Protein AF-A0AAV0FGH7-F1 (afdb_monomer)

InterPro domains:
  IPR000823 Plant peroxidase [PR00461] (51-66)
  IPR000823 Plant peroxidase [PR00461] (67-84)
  IPR000823 Plant peroxidase [PR00461] (109-122)
  IPR000823 Plant peroxidase [PTHR31388] (1-133)
  IPR002016 Haem peroxidase [PF00141] (1-98)
  IPR002016 Haem peroxidase [PS50873] (1-135)
  IPR010255 Haem peroxidase superfamily [SSF48113] (1-135)

Foldseek 3Di:
DLLQLLVLLEDKDFLLQQVCPLPPNPLADVVLSVVVCVQRPNDDNRGGIDQQQPPRHHDSWLVLLVCLVVRNGRGPVSVLLDPVPPPPNNVVSVCSNVDRPVSVVVNVVVVVVVVPPDDQDDPGDDDDPDPVDDD

Solvent-accessible surface area (backbone atoms only — not comparable to full-atom values): 7772 Å² total; per-residue (Å²): 109,74,52,64,58,47,62,41,9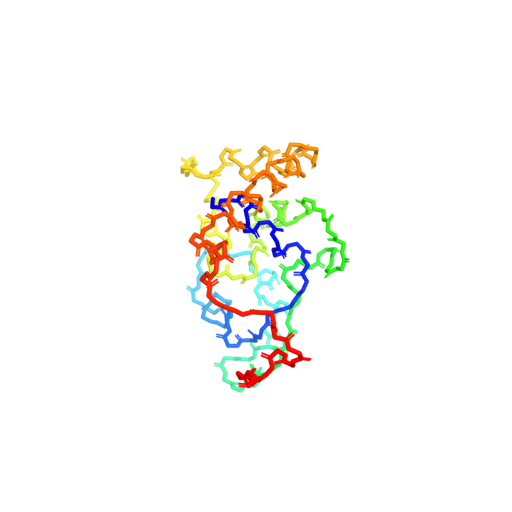,34,48,69,43,40,27,71,73,26,48,64,39,58,75,69,55,84,78,51,33,67,68,57,31,53,61,49,40,79,61,31,46,100,69,66,50,54,81,33,71,44,52,38,16,86,88,46,40,82,44,93,53,39,60,38,36,47,34,22,76,63,28,53,38,54,38,59,78,53,30,72,44,39,72,84,77,79,40,96,42,26,64,58,38,52,48,25,43,74,31,54,65,61,37,54,53,47,31,53,54,51,50,56,57,57,68,62,62,84,68,75,57,92,84,48,81,81,87,63,90,46,92,91,51,82,124

Structure (mmCIF, N/CA/C/O backbone):
data_AF-A0AAV0FGH7-F1
#
_entry.id   AF-A0AAV0FGH7-F1
#
loop_
_atom_site.group_PDB
_atom_site.id
_atom_site.type_symbol
_atom_site.label_atom_id
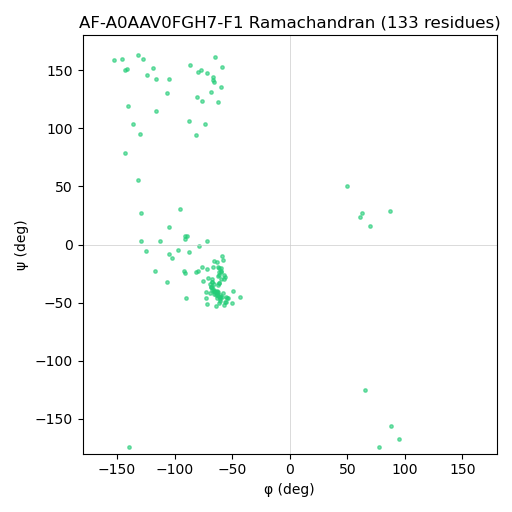_atom_site.label_alt_id
_atom_site.label_comp_id
_atom_site.label_asym_id
_atom_site.label_entity_id
_atom_site.label_seq_id
_atom_site.pdbx_PDB_ins_code
_atom_site.Cartn_x
_atom_site.Cartn_y
_atom_site.Cartn_z
_atom_site.occupancy
_atom_site.B_iso_or_equiv
_atom_site.auth_seq_id
_atom_site.auth_comp_id
_atom_site.auth_asym_id
_atom_site.auth_atom_id
_atom_site.pdbx_PDB_model_num
ATOM 1 N N . MET A 1 1 ? -3.249 8.751 3.925 1.00 89.69 1 MET A N 1
ATOM 2 C CA . MET A 1 1 ? -3.308 7.907 2.716 1.00 89.69 1 ME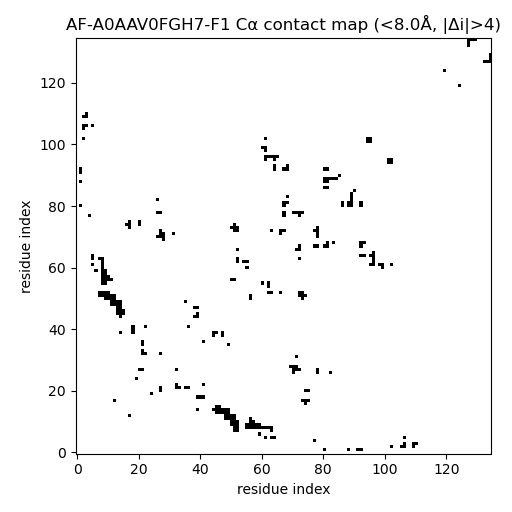T A CA 1
ATOM 3 C C . MET A 1 1 ? -2.001 7.136 2.587 1.00 89.69 1 MET A C 1
ATOM 5 O O . MET A 1 1 ? -2.046 5.955 2.879 1.00 89.69 1 MET A O 1
ATOM 9 N N . VAL A 1 2 ? -0.854 7.799 2.366 1.00 98.12 2 VAL A N 1
ATOM 10 C CA . VAL A 1 2 ? 0.475 7.149 2.248 1.00 98.12 2 VAL A CA 1
ATOM 11 C C . VAL A 1 2 ? 0.795 6.168 3.386 1.00 98.12 2 VAL A C 1
ATOM 13 O O . VAL A 1 2 ? 1.110 5.021 3.103 1.00 98.12 2 VAL A O 1
ATOM 16 N N . ALA A 1 3 ? 0.633 6.577 4.654 1.00 98.50 3 ALA A N 1
ATOM 17 C CA . ALA A 1 3 ? 0.911 5.705 5.801 1.00 98.50 3 ALA A CA 1
ATOM 18 C C . ALA A 1 3 ? 0.122 4.382 5.752 1.00 98.50 3 ALA A C 1
ATOM 20 O O . ALA A 1 3 ? 0.713 3.317 5.867 1.00 98.50 3 ALA A O 1
ATOM 21 N N . LEU A 1 4 ? -1.199 4.433 5.523 1.00 98.62 4 LEU A N 1
ATOM 22 C CA . LEU A 1 4 ? -2.045 3.230 5.481 1.00 98.62 4 LEU A CA 1
ATOM 23 C C . LEU A 1 4 ? -1.740 2.330 4.280 1.00 98.62 4 LEU A C 1
ATOM 25 O O . LEU A 1 4 ? -1.883 1.118 4.407 1.00 98.62 4 LEU A O 1
ATOM 29 N N . SER A 1 5 ? -1.276 2.882 3.154 1.00 98.75 5 SER A N 1
ATOM 30 C CA . SER A 1 5 ? -0.794 2.068 2.029 1.00 98.75 5 SER A CA 1
ATOM 31 C C . SER A 1 5 ? 0.407 1.201 2.417 1.00 98.75 5 SER A C 1
ATOM 33 O O . SER A 1 5 ? 0.564 0.112 1.880 1.00 98.75 5 SER A O 1
ATOM 35 N N . GLY A 1 6 ? 1.188 1.613 3.423 1.00 98.62 6 GLY A N 1
ATOM 36 C CA . GLY A 1 6 ? 2.238 0.790 4.025 1.00 98.62 6 GLY A CA 1
ATOM 37 C C . GLY A 1 6 ? 1.756 -0.544 4.602 1.00 98.62 6 GLY A C 1
ATOM 38 O O . GLY A 1 6 ? 2.578 -1.423 4.831 1.00 98.62 6 GLY A O 1
ATOM 39 N N . ALA A 1 7 ? 0.445 -0.761 4.774 1.00 98.69 7 ALA A N 1
ATOM 40 C CA . ALA A 1 7 ? -0.094 -2.083 5.102 1.00 98.69 7 ALA A CA 1
ATOM 41 C C . ALA A 1 7 ? 0.240 -3.149 4.039 1.00 98.69 7 ALA A C 1
ATOM 43 O O . ALA A 1 7 ? 0.284 -4.333 4.365 1.00 98.69 7 ALA A O 1
ATOM 44 N N . HIS A 1 8 ? 0.517 -2.740 2.794 1.00 98.75 8 HIS A N 1
ATOM 45 C CA . HIS A 1 8 ? 0.971 -3.619 1.712 1.00 98.75 8 HIS A CA 1
ATOM 46 C C . HIS A 1 8 ? 2.421 -4.118 1.882 1.00 98.75 8 HIS A C 1
ATOM 48 O O . HIS A 1 8 ? 2.899 -4.875 1.046 1.00 98.75 8 HIS A O 1
ATOM 54 N N . THR A 1 9 ? 3.104 -3.781 2.981 1.00 98.75 9 THR A N 1
ATOM 55 C CA . THR A 1 9 ? 4.372 -4.425 3.381 1.00 98.75 9 THR A CA 1
ATOM 56 C C . THR A 1 9 ? 4.214 -5.935 3.664 1.00 98.75 9 THR A C 1
ATOM 58 O O . THR A 1 9 ? 5.164 -6.706 3.608 1.00 98.75 9 THR A O 1
ATOM 61 N N . ILE A 1 10 ? 2.982 -6.405 3.909 1.00 98.69 10 ILE A N 1
ATOM 62 C CA . ILE A 1 10 ? 2.656 -7.828 4.072 1.00 98.69 10 ILE A CA 1
ATOM 63 C C . ILE A 1 10 ? 1.508 -8.263 3.163 1.00 98.69 10 ILE A C 1
ATOM 65 O O . ILE A 1 10 ? 0.663 -7.472 2.749 1.00 98.69 10 ILE A O 1
ATOM 69 N N . GLY A 1 11 ? 1.420 -9.573 2.932 1.00 98.44 11 GLY A N 1
ATOM 70 C CA . GLY A 1 11 ? 0.295 -10.189 2.233 1.00 98.44 11 GLY A CA 1
ATOM 71 C C . GLY A 1 11 ? 0.545 -10.382 0.742 1.00 98.44 11 GLY A C 1
ATOM 72 O O . GLY A 1 11 ? 1.677 -10.346 0.258 1.00 98.44 11 GLY A O 1
ATOM 73 N N . GLN A 1 12 ? -0.525 -10.687 0.010 1.00 98.62 12 GLN A N 1
ATOM 74 C CA . GLN A 1 12 ? -0.448 -11.090 -1.391 1.00 98.62 12 GLN A CA 1
ATOM 75 C C . GLN A 1 12 ? -1.598 -10.492 -2.194 1.00 98.62 12 GLN A C 1
ATOM 77 O O . GLN A 1 12 ? -2.699 -10.307 -1.675 1.00 98.62 12 GLN A O 1
ATOM 82 N N . ALA A 1 13 ? -1.360 -10.270 -3.483 1.00 98.50 13 ALA A N 1
ATOM 83 C CA . ALA A 1 13 ? -2.390 -9.902 -4.440 1.00 98.50 13 ALA A CA 1
ATOM 84 C C . ALA A 1 13 ? -2.508 -10.952 -5.542 1.00 98.50 13 ALA A C 1
ATOM 86 O O . ALA A 1 13 ? -1.548 -11.638 -5.897 1.00 98.50 13 ALA A O 1
ATOM 87 N N . ARG A 1 14 ? -3.711 -11.063 -6.100 1.00 98.44 14 ARG A N 1
ATOM 88 C CA . ARG A 1 14 ? -3.981 -11.898 -7.268 1.00 98.44 14 ARG A CA 1
ATOM 89 C C . ARG A 1 14 ? -3.498 -11.230 -8.547 1.00 98.44 14 ARG A C 1
ATOM 91 O O . ARG A 1 14 ? -3.599 -10.013 -8.679 1.00 98.44 14 ARG A O 1
ATOM 98 N N . CYS A 1 15 ? -3.111 -12.043 -9.524 1.00 98.56 15 CYS A N 1
ATOM 99 C CA . CYS A 1 15 ? -2.703 -11.611 -10.860 1.00 98.56 15 CYS A CA 1
ATOM 100 C C . CYS A 1 15 ? -3.697 -10.632 -11.506 1.00 98.56 15 CYS A C 1
ATOM 102 O O . CYS A 1 15 ? -3.284 -9.613 -12.053 1.00 98.56 15 CYS A O 1
ATOM 104 N N . THR A 1 16 ? -5.009 -10.838 -11.348 1.00 98.31 16 THR A N 1
ATOM 105 C CA . THR A 1 16 ? -6.028 -9.893 -11.850 1.00 98.31 16 THR A CA 1
ATOM 106 C C . THR A 1 16 ? -5.869 -8.460 -11.342 1.00 98.31 16 THR A C 1
ATOM 108 O O . THR A 1 16 ? -6.269 -7.535 -12.041 1.00 98.31 16 THR A O 1
ATOM 111 N N . SER A 1 17 ? -5.292 -8.265 -10.155 1.00 98.38 17 SER A N 1
ATOM 112 C CA . SER A 1 17 ? -5.134 -6.949 -9.529 1.00 98.38 17 SER A CA 1
ATOM 113 C C . SER A 1 17 ? -3.931 -6.161 -10.057 1.00 98.38 17 SER A C 1
ATOM 115 O O . SER A 1 17 ? -3.933 -4.938 -9.969 1.00 98.38 17 SER A O 1
ATOM 117 N N . PHE A 1 18 ? -2.913 -6.831 -10.611 1.00 98.62 18 PHE A N 1
ATOM 118 C CA . PHE A 1 18 ? -1.676 -6.188 -11.084 1.00 98.62 18 PHE A CA 1
ATOM 119 C C . PHE A 1 18 ? -1.327 -6.482 -12.550 1.00 98.62 18 PHE A C 1
ATOM 121 O O . PHE A 1 18 ? -0.399 -5.876 -13.086 1.00 98.62 18 PHE A O 1
ATOM 128 N N . ARG A 1 19 ? -2.069 -7.363 -13.238 1.00 98.56 19 ARG A N 1
ATOM 129 C CA . ARG A 1 19 ? -1.807 -7.731 -14.641 1.00 98.56 19 ARG A CA 1
ATOM 130 C C . ARG A 1 19 ? -1.731 -6.515 -15.558 1.00 98.56 19 ARG A C 1
ATOM 132 O O . ARG A 1 19 ? -0.819 -6.430 -16.373 1.00 98.56 19 ARG A O 1
ATOM 139 N N . GLY A 1 20 ? -2.677 -5.582 -15.424 1.00 98.38 20 GLY A N 1
ATOM 140 C CA . GLY A 1 20 ? -2.689 -4.358 -16.230 1.00 98.38 20 GLY A CA 1
ATOM 141 C C . GLY A 1 20 ? -1.366 -3.604 -16.114 1.00 98.38 20 GLY A C 1
ATOM 142 O O . GLY A 1 20 ? -0.758 -3.278 -17.128 1.00 98.38 20 GLY A O 1
ATOM 143 N N . ARG A 1 21 ? -0.864 -3.460 -14.885 1.00 98.06 21 ARG A N 1
ATOM 144 C CA . ARG A 1 21 ? 0.3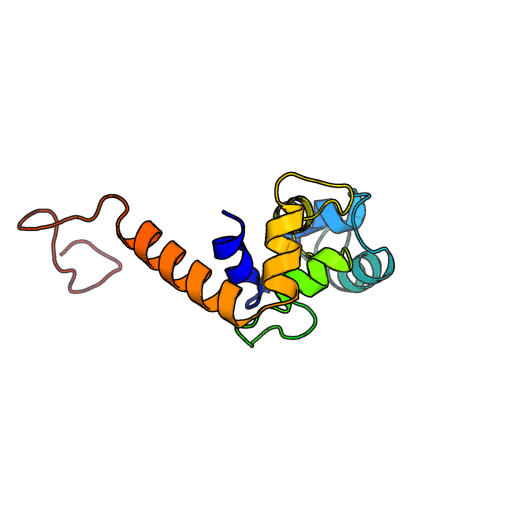94 -2.780 -14.600 1.00 98.06 21 ARG A CA 1
ATOM 145 C C . ARG A 1 21 ? 1.603 -3.478 -15.212 1.00 98.06 21 ARG A C 1
ATOM 147 O O . ARG A 1 21 ? 2.354 -2.853 -15.951 1.00 98.06 21 ARG A O 1
ATOM 154 N N . ILE A 1 22 ? 1.788 -4.776 -14.960 1.00 98.44 22 ILE A N 1
ATOM 155 C CA . ILE A 1 22 ? 2.996 -5.481 -15.427 1.00 98.44 22 ILE A CA 1
ATOM 156 C C . ILE A 1 22 ? 3.084 -5.589 -16.956 1.00 98.44 22 ILE A C 1
ATOM 158 O O . ILE A 1 22 ? 4.144 -5.948 -17.464 1.00 98.44 22 ILE A O 1
ATOM 162 N N . TYR A 1 23 ? 2.005 -5.323 -17.700 1.00 98.38 23 TYR A N 1
ATOM 163 C CA . TYR A 1 23 ? 1.997 -5.330 -19.167 1.00 98.38 23 TYR A CA 1
ATOM 164 C C . TYR A 1 23 ? 1.933 -3.934 -19.802 1.00 98.38 23 TYR A C 1
ATOM 166 O O . TYR A 1 23 ? 2.513 -3.769 -20.873 1.00 98.38 23 TYR A O 1
ATOM 174 N N . ASN A 1 24 ? 1.278 -2.954 -19.169 1.00 98.06 24 ASN A N 1
ATOM 175 C CA . ASN A 1 24 ? 0.951 -1.674 -19.810 1.00 98.06 24 ASN A CA 1
ATOM 176 C C . ASN A 1 24 ? 1.620 -0.448 -19.169 1.00 98.06 24 ASN A C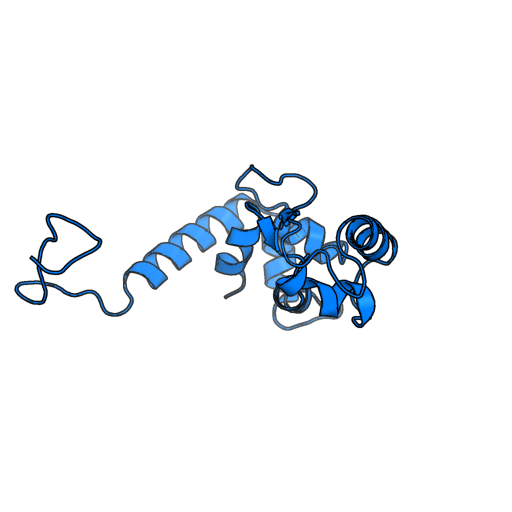 1
ATOM 178 O O . ASN A 1 24 ? 1.752 0.572 -19.845 1.00 98.06 24 ASN A O 1
ATOM 182 N N . ASP A 1 25 ? 2.032 -0.517 -17.900 1.00 98.31 25 ASP A N 1
ATOM 183 C CA . ASP A 1 25 ? 2.590 0.649 -17.209 1.00 98.31 25 ASP A CA 1
ATOM 184 C C . ASP A 1 25 ? 4.055 0.881 -17.600 1.00 98.31 25 ASP A C 1
ATOM 186 O O . ASP A 1 25 ? 4.825 -0.050 -17.848 1.00 98.31 25 ASP A O 1
ATOM 190 N N . THR A 1 26 ? 4.465 2.150 -17.610 1.00 97.25 26 THR A N 1
ATOM 191 C CA . THR A 1 26 ? 5.839 2.573 -17.932 1.00 97.25 26 THR A CA 1
ATOM 192 C C . THR A 1 26 ? 6.660 2.937 -16.693 1.00 97.25 26 THR A C 1
ATOM 194 O O . THR A 1 26 ? 7.881 3.075 -16.773 1.00 97.25 26 THR A O 1
ATOM 197 N N . ASN A 1 27 ? 6.018 3.064 -15.529 1.00 97.50 27 ASN A N 1
ATOM 198 C CA . ASN A 1 27 ? 6.641 3.395 -14.246 1.00 97.50 27 ASN A CA 1
ATOM 199 C C . ASN A 1 27 ? 6.966 2.148 -13.399 1.00 97.50 27 ASN A C 1
ATOM 201 O O . ASN A 1 27 ? 6.988 2.217 -12.175 1.00 97.50 27 ASN A O 1
ATOM 205 N N . ILE A 1 28 ? 7.260 1.016 -14.039 1.00 98.56 28 ILE A N 1
ATOM 206 C CA . ILE A 1 28 ? 7.630 -0.250 -13.394 1.00 98.56 28 ILE A CA 1
ATOM 207 C C . ILE A 1 28 ? 9.064 -0.641 -13.753 1.00 98.56 28 ILE A C 1
ATOM 209 O O . ILE A 1 28 ? 9.514 -0.454 -14.885 1.00 98.56 28 ILE A O 1
ATOM 213 N N . ASN A 1 29 ? 9.795 -1.210 -12.798 1.00 98.50 29 ASN A N 1
ATOM 214 C CA . ASN A 1 29 ? 11.073 -1.848 -13.085 1.00 98.50 29 ASN A CA 1
ATOM 215 C C . ASN A 1 29 ? 10.870 -3.032 -14.048 1.00 98.50 29 ASN A C 1
ATOM 217 O O . ASN A 1 29 ? 10.121 -3.964 -13.759 1.00 98.50 29 ASN A O 1
ATOM 221 N N . ALA A 1 30 ? 11.546 -3.012 -15.199 1.00 98.25 30 ALA A N 1
ATOM 222 C CA . ALA A 1 30 ? 11.333 -4.007 -16.251 1.00 98.25 30 ALA A CA 1
ATOM 223 C C . ALA A 1 30 ? 11.681 -5.442 -15.812 1.00 98.25 30 ALA A C 1
ATOM 225 O O . ALA A 1 30 ? 10.998 -6.385 -16.210 1.00 98.25 30 ALA A O 1
ATOM 226 N N . THR A 1 31 ? 12.704 -5.614 -14.970 1.00 98.19 31 THR A N 1
ATOM 227 C CA . THR A 1 31 ? 13.102 -6.926 -14.438 1.00 98.19 31 THR A CA 1
ATOM 228 C C . THR A 1 31 ? 12.055 -7.458 -13.463 1.00 98.19 31 THR A C 1
ATOM 230 O O . THR A 1 31 ? 11.684 -8.627 -13.550 1.00 98.19 31 THR A O 1
ATOM 233 N N . PHE A 1 32 ? 11.523 -6.594 -12.594 1.00 98.12 32 PHE A N 1
ATOM 234 C CA . PHE A 1 32 ? 10.421 -6.935 -11.692 1.00 98.12 32 PHE A CA 1
ATOM 235 C C . PHE A 1 32 ? 9.139 -7.291 -12.461 1.00 98.12 32 PHE A C 1
ATOM 237 O O . PHE A 1 32 ? 8.519 -8.324 -12.224 1.00 98.12 32 PHE A O 1
ATOM 244 N N . ALA A 1 33 ? 8.776 -6.494 -13.470 1.00 98.50 33 ALA A N 1
ATOM 245 C CA . ALA A 1 33 ? 7.653 -6.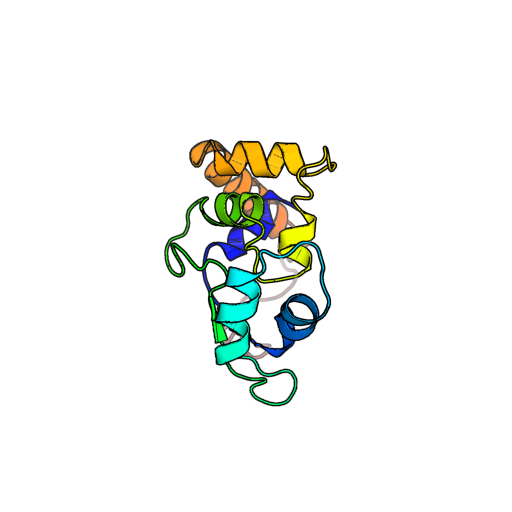804 -14.354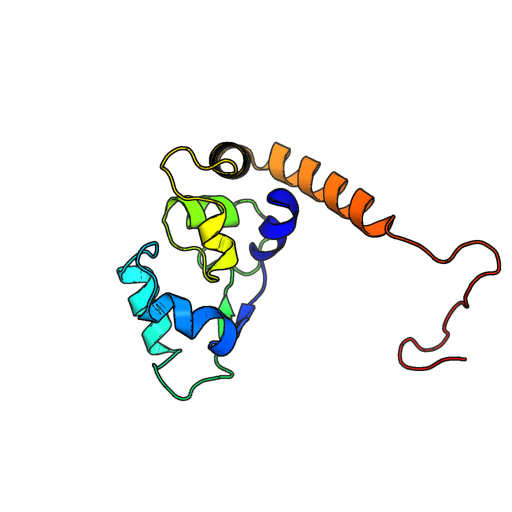 1.00 98.50 33 ALA A CA 1
ATOM 246 C C . ALA A 1 33 ? 7.816 -8.192 -14.994 1.00 98.50 33 ALA A C 1
ATOM 248 O O . ALA A 1 33 ? 6.883 -8.995 -15.032 1.00 98.50 33 ALA A O 1
ATOM 249 N N . GLN A 1 34 ? 9.021 -8.482 -15.490 1.00 98.19 34 GLN A N 1
ATOM 250 C CA . GLN A 1 34 ? 9.327 -9.736 -16.161 1.00 98.19 34 GLN A CA 1
ATOM 251 C C . GLN A 1 34 ? 9.294 -10.941 -15.212 1.00 98.19 34 GLN A C 1
ATOM 253 O O . GLN A 1 34 ? 8.829 -12.004 -15.629 1.00 98.19 34 GLN A O 1
ATOM 258 N N . SER A 1 35 ? 9.730 -10.795 -13.955 1.00 97.38 35 SER A N 1
ATOM 259 C CA . SER A 1 35 ? 9.658 -11.875 -12.961 1.00 97.38 35 SER A CA 1
ATOM 260 C C . SER A 1 35 ? 8.205 -12.244 -12.636 1.00 97.38 35 SER A C 1
ATOM 262 O O . SER A 1 35 ? 7.867 -13.427 -12.576 1.00 97.38 35 SER A O 1
ATOM 264 N N . LEU A 1 36 ? 7.314 -11.252 -12.536 1.00 98.12 36 LEU A N 1
ATOM 265 C CA . LEU A 1 36 ? 5.889 -11.465 -12.274 1.00 98.12 36 LEU A CA 1
ATOM 266 C C . LEU A 1 36 ? 5.160 -12.144 -13.441 1.00 98.12 36 LEU A C 1
ATOM 268 O O . LEU A 1 36 ? 4.296 -12.995 -13.219 1.00 98.12 36 LEU A O 1
ATOM 272 N N . ARG A 1 37 ? 5.526 -11.824 -14.690 1.00 98.06 37 ARG A N 1
ATOM 273 C CA . ARG A 1 37 ? 4.906 -12.410 -15.897 1.00 98.06 37 ARG A CA 1
ATOM 274 C C . ARG A 1 37 ? 5.071 -13.929 -15.993 1.00 98.06 37 ARG A C 1
ATOM 276 O O . ARG A 1 37 ? 4.248 -14.572 -16.640 1.00 98.06 37 ARG A O 1
ATOM 283 N N . ALA A 1 38 ? 6.078 -14.511 -15.338 1.00 94.88 38 ALA A N 1
ATOM 284 C CA . ALA A 1 38 ? 6.261 -15.964 -15.291 1.00 94.88 38 ALA A CA 1
ATOM 285 C C . ALA A 1 38 ? 5.075 -16.687 -14.622 1.00 94.88 38 ALA A C 1
ATOM 287 O O . ALA A 1 38 ? 4.712 -17.782 -15.041 1.00 94.88 38 ALA A O 1
ATOM 288 N N . ASN A 1 39 ? 4.449 -16.046 -13.629 1.00 93.69 39 ASN A N 1
ATOM 289 C CA . ASN A 1 39 ? 3.315 -16.583 -12.871 1.00 93.69 39 ASN A CA 1
ATOM 290 C C . ASN A 1 39 ? 2.004 -15.813 -13.116 1.00 93.69 39 ASN A C 1
ATOM 292 O O . ASN A 1 39 ? 0.990 -16.120 -12.495 1.00 93.69 39 ASN A O 1
ATOM 296 N N . CYS A 1 40 ? 2.011 -14.813 -13.999 1.00 98.12 40 CYS A N 1
ATOM 297 C CA . CYS A 1 40 ? 0.863 -13.973 -14.326 1.00 98.12 40 CYS A CA 1
ATOM 298 C C . CYS A 1 40 ? 0.888 -13.646 -15.823 1.00 98.12 40 CYS A C 1
ATOM 300 O O . CYS A 1 40 ? 1.326 -12.571 -16.239 1.00 98.12 40 CYS A O 1
ATOM 302 N N . ARG A 1 41 ? 0.455 -14.607 -16.648 1.00 97.06 41 ARG A N 1
ATOM 303 C CA . ARG A 1 41 ? 0.399 -14.440 -18.106 1.00 97.06 41 ARG A CA 1
ATOM 304 C C . ARG A 1 41 ? -0.606 -13.352 -18.508 1.00 97.06 41 ARG A C 1
ATOM 306 O O . ARG A 1 41 ? -1.519 -12.994 -17.759 1.00 97.06 41 ARG A O 1
ATOM 313 N N . GLN A 1 42 ? -0.468 -12.858 -19.741 1.00 96.56 42 GLN A N 1
ATOM 314 C CA . GLN A 1 42 ? -1.340 -11.820 -20.308 1.00 96.56 42 GLN A CA 1
ATOM 315 C C . GLN A 1 42 ? -2.816 -12.252 -20.361 1.00 96.56 42 GLN A C 1
ATOM 317 O O . GLN A 1 42 ? -3.710 -11.412 -20.356 1.00 96.56 42 GLN A O 1
ATOM 322 N N . SER A 1 43 ? -3.072 -13.561 -20.369 1.00 96.00 43 SER A N 1
ATOM 323 C CA . SER A 1 43 ? -4.391 -14.159 -20.170 1.00 96.00 43 SER A CA 1
ATOM 324 C C . SER A 1 43 ? -4.263 -15.455 -19.361 1.00 96.00 43 SER A C 1
ATOM 326 O O . SER A 1 43 ? -3.233 -16.129 -19.435 1.00 96.00 43 SER A O 1
ATOM 328 N N . GLY A 1 44 ? -5.297 -15.796 -18.585 1.00 94.81 44 GLY A N 1
ATOM 329 C CA . GLY A 1 44 ? -5.262 -16.913 -17.634 1.00 94.81 44 GLY A CA 1
ATOM 330 C C . GLY A 1 44 ? -4.506 -16.579 -16.342 1.00 94.81 44 GLY A C 1
ATOM 331 O O . GLY A 1 44 ? -4.104 -15.441 -16.128 1.00 94.81 44 GLY A O 1
ATOM 332 N N . ASP A 1 45 ? -4.321 -17.568 -15.465 1.00 95.31 45 ASP A N 1
ATOM 333 C CA . ASP A 1 45 ? -3.610 -17.426 -14.177 1.00 95.31 45 ASP A CA 1
ATOM 334 C C . ASP A 1 45 ? -4.229 -16.414 -13.194 1.00 95.31 45 ASP A C 1
ATOM 336 O O . ASP A 1 45 ? -3.559 -15.905 -12.300 1.00 95.31 45 ASP A O 1
ATOM 340 N N . ASP A 1 46 ? -5.526 -16.123 -13.317 1.00 96.88 46 ASP A N 1
ATOM 341 C CA . ASP A 1 46 ? -6.207 -15.068 -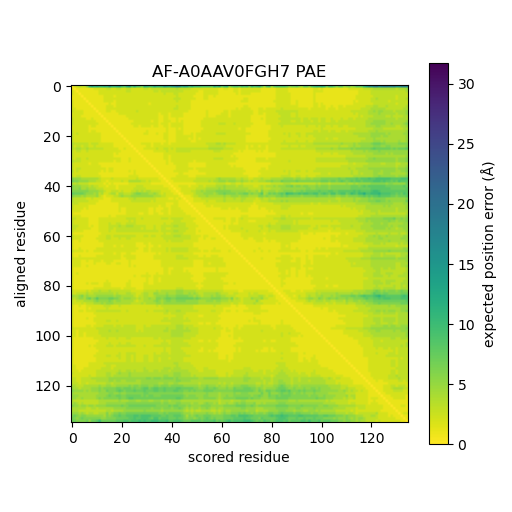12.548 1.00 96.88 46 ASP A CA 1
ATOM 342 C C . ASP A 1 46 ? -6.106 -15.210 -11.020 1.00 96.88 46 ASP A C 1
ATOM 344 O O . ASP A 1 46 ? -6.184 -14.216 -10.289 1.00 96.88 46 ASP A O 1
ATOM 348 N N . ASN A 1 47 ? -5.934 -16.443 -10.543 1.00 98.00 47 ASN A N 1
ATOM 349 C CA . ASN A 1 47 ? -5.841 -16.777 -9.124 1.00 98.00 47 ASN A CA 1
ATOM 350 C C . ASN A 1 47 ? -4.400 -16.907 -8.618 1.00 98.00 47 ASN A C 1
ATOM 352 O O . ASN A 1 47 ? -4.212 -17.091 -7.417 1.00 98.00 47 ASN A O 1
ATOM 356 N N . ASN A 1 48 ? -3.393 -16.806 -9.491 1.00 98.50 48 ASN A N 1
ATOM 357 C CA . ASN A 1 48 ? -2.004 -16.849 -9.052 1.00 98.50 48 ASN A CA 1
ATOM 358 C C . ASN A 1 48 ? -1.696 -15.626 -8.189 1.00 98.50 48 ASN A C 1
ATOM 360 O O . ASN A 1 48 ? -2.156 -14.514 -8.467 1.00 98.50 48 ASN A O 1
ATOM 364 N N . LEU A 1 49 ? -0.931 -15.859 -7.126 1.00 98.44 49 LEU A N 1
ATOM 365 C CA . LEU A 1 49 ? -0.610 -14.861 -6.116 1.00 98.44 49 LEU A CA 1
ATOM 366 C C . LEU A 1 49 ? 0.827 -14.375 -6.284 1.00 98.44 49 LEU A C 1
ATOM 368 O O . LEU A 1 49 ? 1.730 -15.167 -6.547 1.00 98.44 49 LEU A O 1
ATOM 372 N N . ALA A 1 50 ? 1.030 -13.083 -6.058 1.00 98.38 50 ALA A N 1
ATOM 373 C CA . ALA A 1 50 ? 2.339 -12.477 -5.860 1.00 98.38 50 ALA A CA 1
ATOM 374 C C . ALA A 1 50 ? 2.348 -11.734 -4.516 1.00 98.38 50 ALA A C 1
ATOM 376 O O . ALA A 1 50 ? 1.302 -11.220 -4.103 1.00 98.38 50 ALA A O 1
ATOM 377 N N . PRO A 1 51 ? 3.483 -11.708 -3.802 1.00 98.50 51 PRO A N 1
ATOM 378 C CA . PRO A 1 51 ? 3.595 -10.929 -2.577 1.00 98.50 51 PRO A CA 1
ATOM 379 C C . PRO A 1 51 ? 3.505 -9.428 -2.876 1.00 98.50 51 PRO A C 1
ATOM 381 O O . PRO A 1 51 ? 4.035 -8.978 -3.887 1.00 98.50 51 PRO A O 1
ATOM 384 N N . LEU A 1 52 ? 2.832 -8.671 -2.004 1.00 98.69 52 LEU A N 1
ATOM 385 C CA . LEU A 1 52 ? 2.752 -7.207 -2.121 1.00 98.69 52 LEU A CA 1
ATOM 386 C C . LEU A 1 52 ? 4.117 -6.537 -1.871 1.00 98.69 52 LEU A C 1
ATOM 388 O O . LEU A 1 52 ? 4.436 -5.549 -2.526 1.00 98.69 52 LEU A O 1
ATOM 392 N N . ASP A 1 53 ? 4.928 -7.140 -0.999 1.00 98.50 53 ASP A N 1
ATOM 393 C CA . ASP A 1 53 ? 6.340 -6.828 -0.782 1.00 98.50 53 ASP A CA 1
ATOM 394 C C . ASP A 1 53 ? 7.204 -8.040 -1.164 1.00 98.50 53 ASP A C 1
ATOM 396 O O . ASP A 1 53 ? 7.108 -9.105 -0.550 1.00 98.50 53 ASP A O 1
ATOM 400 N N . GLU A 1 54 ? 8.038 -7.905 -2.197 1.00 97.00 54 GLU A N 1
ATOM 401 C CA . GLU A 1 54 ? 8.881 -9.007 -2.676 1.00 97.00 54 GLU A CA 1
ATOM 402 C C . GLU A 1 54 ? 10.109 -9.300 -1.797 1.00 97.00 54 GLU A C 1
ATOM 404 O O . GLU A 1 54 ? 10.658 -10.401 -1.881 1.00 97.00 54 GLU A O 1
ATOM 409 N N . THR A 1 55 ? 10.532 -8.359 -0.948 1.00 97.69 55 THR A N 1
ATOM 410 C CA . THR A 1 55 ? 11.728 -8.497 -0.107 1.00 97.69 55 THR A CA 1
ATOM 411 C C . THR A 1 55 ? 11.382 -9.127 1.240 1.00 97.69 55 THR A C 1
ATOM 413 O O . THR A 1 55 ? 12.074 -10.044 1.687 1.00 97.69 55 THR A O 1
ATOM 416 N N . THR A 1 56 ? 10.317 -8.657 1.896 1.00 97.94 56 THR A N 1
ATOM 417 C CA . THR A 1 56 ? 9.939 -9.060 3.262 1.00 97.94 56 THR A CA 1
ATOM 418 C C . THR A 1 56 ? 8.447 -9.419 3.383 1.00 97.94 56 THR A C 1
ATOM 420 O O . THR A 1 56 ? 7.766 -8.968 4.298 1.00 97.94 56 THR A O 1
ATOM 423 N N . PRO A 1 57 ? 7.920 -10.360 2.570 1.00 97.00 57 PRO A N 1
ATOM 424 C CA . PRO A 1 57 ? 6.476 -10.586 2.347 1.00 97.00 57 PRO A CA 1
ATOM 425 C C . PRO A 1 57 ? 5.614 -10.921 3.581 1.00 97.00 57 PRO A C 1
ATOM 427 O O . PRO A 1 57 ? 4.388 -11.044 3.484 1.00 97.00 57 PRO A O 1
ATOM 430 N N . ARG A 1 58 ? 6.246 -11.183 4.728 1.00 98.00 58 ARG A N 1
ATOM 431 C CA . ARG A 1 58 ? 5.610 -11.601 5.986 1.00 98.00 58 ARG A CA 1
ATOM 432 C C . ARG A 1 58 ? 6.043 -10.764 7.192 1.00 98.00 58 ARG A C 1
ATOM 434 O O . ARG A 1 58 ? 5.619 -11.082 8.302 1.00 98.00 58 ARG A O 1
ATOM 441 N N . SER A 1 59 ? 6.868 -9.740 6.998 1.00 98.31 59 SER A N 1
ATOM 442 C CA . SER A 1 59 ? 7.321 -8.853 8.067 1.00 98.31 59 SER A CA 1
ATOM 443 C C . SER A 1 59 ? 6.614 -7.517 7.937 1.00 98.31 59 SER A C 1
ATOM 445 O O . SER A 1 59 ? 6.581 -6.934 6.864 1.00 98.31 59 SER A O 1
ATOM 447 N N . PHE A 1 60 ? 6.044 -7.021 9.033 1.00 98.50 60 PHE A N 1
ATOM 448 C CA . PHE A 1 60 ? 5.504 -5.669 9.036 1.00 98.50 60 PHE A CA 1
ATOM 449 C C . PHE A 1 60 ? 6.639 -4.673 9.272 1.00 98.50 60 PHE A C 1
ATOM 451 O O . PHE A 1 60 ? 7.013 -4.410 10.416 1.00 98.50 60 PHE A O 1
ATOM 458 N N . ASP A 1 61 ? 7.204 -4.153 8.189 1.00 98.31 61 ASP A N 1
ATOM 459 C CA . ASP A 1 61 ? 8.304 -3.192 8.207 1.00 98.31 61 ASP A CA 1
ATOM 460 C C . ASP A 1 61 ? 8.111 -2.098 7.139 1.00 98.31 61 ASP A C 1
ATOM 462 O O . ASP A 1 61 ? 7.056 -1.996 6.509 1.00 98.31 61 ASP A O 1
ATOM 466 N N . ASN A 1 62 ? 9.098 -1.220 6.973 1.00 98.25 62 ASN A N 1
ATOM 467 C CA . ASN A 1 62 ? 9.035 -0.107 6.028 1.00 98.25 62 ASN A CA 1
ATOM 468 C C . ASN A 1 62 ? 9.587 -0.445 4.629 1.00 98.25 62 ASN A C 1
ATOM 470 O O . ASN A 1 62 ? 9.692 0.462 3.798 1.00 98.25 62 ASN A O 1
ATOM 474 N N . ASN A 1 63 ? 9.927 -1.708 4.344 1.00 98.56 63 ASN A N 1
ATOM 475 C CA . ASN A 1 63 ? 10.498 -2.106 3.060 1.00 98.56 63 ASN A CA 1
ATOM 476 C C . ASN A 1 63 ? 9.538 -1.842 1.888 1.00 98.56 63 ASN A C 1
ATOM 478 O O . ASN A 1 63 ? 9.999 -1.482 0.804 1.00 98.56 63 ASN A O 1
ATOM 482 N N . TYR A 1 64 ? 8.223 -1.848 2.137 1.00 98.69 64 TYR A N 1
ATOM 483 C CA . TYR A 1 64 ? 7.213 -1.349 1.200 1.00 98.69 64 TYR A CA 1
ATOM 484 C C . TYR A 1 64 ? 7.622 -0.023 0.537 1.00 98.69 64 TYR A C 1
ATOM 486 O O . TYR A 1 64 ? 7.534 0.117 -0.676 1.00 98.69 64 TYR A O 1
ATOM 494 N N . TYR A 1 65 ? 8.133 0.951 1.293 1.00 98.75 65 TYR A N 1
ATOM 495 C CA . TYR A 1 65 ? 8.532 2.240 0.718 1.00 98.75 65 TYR A CA 1
ATOM 496 C C . TYR A 1 65 ? 9.849 2.154 -0.064 1.00 98.75 65 TYR A C 1
ATOM 498 O O . TYR A 1 65 ? 10.004 2.846 -1.072 1.00 98.75 65 TYR A O 1
ATOM 506 N N . ALA A 1 66 ? 10.766 1.271 0.343 1.00 98.12 66 ALA A N 1
ATOM 507 C CA . ALA A 1 66 ? 12.012 1.017 -0.377 1.00 98.12 66 ALA A CA 1
ATOM 508 C C . ALA A 1 66 ? 11.755 0.390 -1.760 1.00 98.12 66 ALA A C 1
ATOM 510 O O . ALA A 1 66 ? 12.369 0.798 -2.749 1.00 98.12 66 ALA A O 1
ATOM 511 N N . ILE A 1 67 ? 10.796 -0.538 -1.880 1.00 98.19 67 ILE A N 1
ATOM 512 C CA . ILE A 1 67 ? 10.445 -1.118 -3.186 1.00 98.19 67 ILE A CA 1
ATOM 513 C C . ILE A 1 67 ? 9.781 -0.087 -4.110 1.00 98.19 67 ILE A C 1
ATOM 515 O O . ILE A 1 67 ? 10.033 -0.112 -5.315 1.00 98.19 67 ILE A O 1
ATOM 519 N N . LEU A 1 68 ? 9.020 0.884 -3.582 1.00 98.69 68 LEU A N 1
ATOM 520 C CA . LEU A 1 68 ? 8.474 1.978 -4.401 1.00 98.69 68 LEU A CA 1
ATOM 521 C C . LEU A 1 68 ? 9.578 2.849 -5.001 1.00 98.69 68 LEU A C 1
ATOM 523 O O . LEU A 1 68 ? 9.501 3.200 -6.182 1.00 98.69 68 LEU A O 1
ATOM 527 N N . GLN A 1 69 ? 10.627 3.139 -4.225 1.00 98.44 69 GLN A N 1
ATOM 528 C CA . GLN A 1 69 ? 11.810 3.866 -4.699 1.00 98.44 69 GLN A CA 1
ATOM 529 C C . GLN A 1 69 ? 12.538 3.105 -5.820 1.00 98.44 69 GLN A C 1
ATOM 531 O O . GLN A 1 69 ? 13.055 3.718 -6.754 1.00 98.44 69 GLN A O 1
ATOM 536 N N . GLY A 1 70 ? 12.514 1.769 -5.772 1.00 98.19 70 GLY A N 1
ATOM 537 C CA . GLY A 1 70 ? 13.034 0.876 -6.814 1.00 98.19 70 GLY A CA 1
ATOM 538 C C . GLY A 1 70 ? 12.125 0.679 -8.036 1.00 98.19 70 GLY A C 1
ATOM 539 O O . GLY A 1 70 ? 12.525 -0.012 -8.973 1.00 98.19 70 GLY A O 1
ATOM 540 N N . LYS A 1 71 ? 10.931 1.292 -8.060 1.00 98.44 71 LYS A N 1
ATOM 541 C CA . LYS A 1 71 ? 9.849 1.053 -9.040 1.00 98.44 71 LYS A CA 1
ATOM 542 C C . LYS A 1 71 ? 9.274 -0.374 -9.028 1.00 98.44 71 LYS A C 1
ATOM 544 O O . LYS A 1 71 ? 8.747 -0.857 -10.039 1.00 98.44 71 LYS A O 1
ATOM 549 N N . ASN A 1 72 ? 9.365 -1.033 -7.877 1.00 98.62 72 ASN A N 1
ATOM 550 C CA . ASN A 1 72 ? 8.955 -2.415 -7.637 1.00 98.62 72 ASN A CA 1
ATOM 551 C C . ASN A 1 72 ? 7.632 -2.519 -6.848 1.00 98.62 72 ASN A C 1
ATOM 553 O O . ASN A 1 72 ? 7.308 -3.593 -6.357 1.00 98.62 72 ASN A O 1
ATOM 557 N N . GLY A 1 73 ? 6.834 -1.448 -6.721 1.00 98.38 73 GLY A N 1
ATOM 558 C CA . GLY A 1 73 ? 5.487 -1.574 -6.139 1.00 98.38 73 GLY A CA 1
ATOM 559 C C . GLY A 1 73 ? 4.640 -2.550 -6.957 1.00 98.38 73 GLY A C 1
ATOM 560 O O . GLY A 1 73 ? 4.700 -2.496 -8.181 1.00 98.38 73 GLY A O 1
ATOM 561 N N . LEU A 1 74 ? 3.885 -3.465 -6.342 1.00 98.69 74 LEU A N 1
ATOM 562 C CA . LEU A 1 74 ? 3.145 -4.486 -7.098 1.00 98.69 74 LEU A CA 1
ATOM 563 C C . LEU A 1 74 ? 1.943 -3.884 -7.838 1.00 98.69 74 LEU A C 1
ATOM 565 O O . LEU A 1 74 ? 1.773 -4.103 -9.044 1.00 98.69 74 LEU A O 1
ATOM 569 N N . LEU A 1 75 ? 1.103 -3.133 -7.122 1.00 98.75 75 LEU A N 1
ATOM 570 C CA . LEU A 1 75 ? -0.114 -2.547 -7.672 1.00 98.75 75 LEU A CA 1
ATOM 571 C C . LEU A 1 75 ? 0.179 -1.193 -8.323 1.00 98.75 75 LEU A C 1
ATOM 573 O O . LEU A 1 75 ? 1.096 -0.473 -7.933 1.00 98.75 75 LEU A O 1
ATOM 577 N N . HIS A 1 76 ? -0.657 -0.809 -9.290 1.00 98.62 76 HIS A N 1
ATOM 578 C CA . HIS A 1 76 ? -0.618 0.533 -9.879 1.00 98.62 76 HIS A CA 1
ATOM 579 C C . HIS A 1 76 ? -0.740 1.616 -8.806 1.00 98.62 76 HIS A C 1
ATOM 581 O O . HIS A 1 76 ? 0.119 2.484 -8.706 1.00 98.62 76 HIS A O 1
ATOM 587 N N . SER A 1 77 ? -1.728 1.483 -7.919 1.00 98.56 77 SER A N 1
ATOM 588 C CA . SER A 1 77 ? -1.945 2.411 -6.806 1.00 98.56 77 SER A CA 1
ATOM 589 C C . SER A 1 77 ? -0.748 2.565 -5.870 1.00 98.56 77 SER A C 1
ATOM 591 O O . SER A 1 77 ? -0.598 3.626 -5.272 1.00 98.56 77 SER A O 1
ATOM 593 N N . ASP A 1 78 ? 0.078 1.526 -5.721 1.00 98.69 78 ASP A N 1
ATOM 594 C CA . ASP A 1 78 ? 1.251 1.583 -4.849 1.00 98.69 78 ASP A CA 1
ATOM 595 C C . ASP A 1 78 ? 2.328 2.456 -5.492 1.00 98.69 78 ASP A C 1
ATOM 597 O O . ASP A 1 78 ? 2.878 3.353 -4.854 1.00 98.69 78 ASP A O 1
ATOM 601 N N . GLN A 1 79 ? 2.589 2.242 -6.786 1.00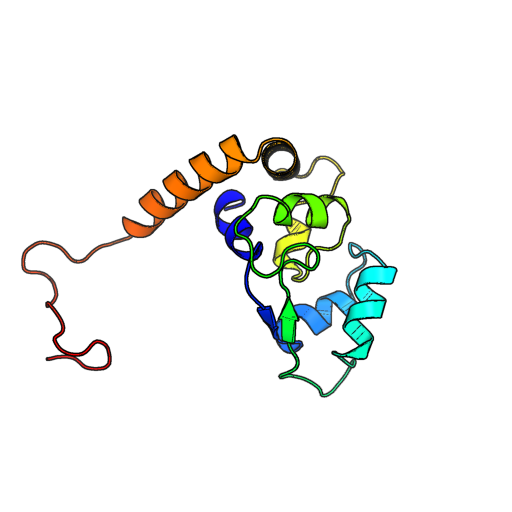 98.62 79 GLN A N 1
ATOM 602 C CA . GLN A 1 79 ? 3.629 2.980 -7.491 1.00 98.62 79 GLN A CA 1
ATOM 603 C C . GLN A 1 79 ? 3.272 4.451 -7.725 1.00 98.62 79 GLN A C 1
ATOM 605 O O . GLN A 1 79 ? 4.171 5.287 -7.733 1.00 98.62 79 GLN A O 1
ATOM 610 N N . GLU A 1 80 ? 1.988 4.794 -7.838 1.00 98.25 80 GLU A N 1
ATOM 611 C CA . GLU A 1 80 ? 1.551 6.195 -7.944 1.00 98.25 80 GLU A CA 1
ATOM 612 C C . GLU A 1 80 ? 1.876 7.031 -6.691 1.00 98.25 80 GLU A C 1
ATOM 614 O O . GLU A 1 80 ? 1.870 8.259 -6.751 1.00 98.25 80 GLU A O 1
ATOM 619 N N . LEU A 1 81 ? 2.214 6.402 -5.556 1.00 98.50 81 LEU A N 1
ATOM 620 C CA . LEU A 1 81 ? 2.695 7.129 -4.376 1.00 98.50 81 LEU A CA 1
ATOM 621 C C . LEU A 1 81 ? 4.109 7.689 -4.559 1.00 98.50 81 LEU A C 1
ATOM 623 O O . LEU A 1 81 ? 4.485 8.597 -3.813 1.00 98.50 81 LEU A O 1
ATOM 627 N N . PHE A 1 82 ? 4.889 7.145 -5.496 1.00 98.62 82 PHE A N 1
ATOM 628 C CA . PHE A 1 82 ? 6.264 7.558 -5.734 1.00 98.62 82 PHE A CA 1
ATOM 629 C C . PHE A 1 82 ? 6.566 7.687 -7.224 1.00 98.62 82 PHE A C 1
ATOM 631 O O . PHE A 1 82 ? 6.805 6.700 -7.930 1.00 98.62 82 PHE A O 1
ATOM 638 N N . THR A 1 83 ? 6.621 8.930 -7.690 1.00 96.62 83 THR A N 1
ATOM 639 C CA . THR A 1 83 ? 7.006 9.252 -9.068 1.00 96.62 83 THR A CA 1
ATOM 640 C C . THR A 1 83 ? 8.509 9.502 -9.190 1.00 96.62 83 THR A C 1
ATOM 642 O O . THR A 1 83 ? 9.076 9.346 -10.276 1.00 96.62 83 THR A O 1
ATOM 645 N N . GLY A 1 84 ? 9.166 9.868 -8.083 1.00 95.75 84 GLY A N 1
ATOM 646 C CA . GLY A 1 84 ? 10.597 10.171 -8.024 1.00 95.75 84 GLY A CA 1
ATOM 647 C C . GLY A 1 84 ? 10.975 11.468 -8.743 1.00 95.75 84 GLY A C 1
ATOM 648 O O . GLY A 1 84 ? 12.146 11.687 -9.050 1.00 95.75 84 GLY A O 1
ATOM 649 N N . ASN A 1 85 ? 9.991 12.315 -9.047 1.00 95.31 85 ASN A N 1
ATOM 650 C CA . ASN A 1 85 ? 10.164 13.586 -9.751 1.00 95.31 85 ASN A CA 1
ATOM 651 C C . ASN A 1 85 ? 9.490 14.760 -9.020 1.00 95.31 85 ASN A C 1
ATOM 653 O O . ASN A 1 85 ? 9.131 15.756 -9.647 1.00 95.31 85 ASN A O 1
ATOM 657 N N . GLY A 1 86 ? 9.353 14.649 -7.694 1.00 94.81 86 GLY A N 1
ATOM 658 C CA . GLY A 1 86 ? 8.778 15.693 -6.846 1.00 94.81 86 GLY A CA 1
ATOM 659 C C . GLY A 1 86 ? 7.259 15.600 -6.733 1.00 94.81 86 GLY A C 1
ATOM 660 O O . GLY A 1 86 ? 6.598 16.622 -6.546 1.00 94.81 86 GLY A O 1
ATOM 661 N N . GLY A 1 87 ? 6.698 14.393 -6.858 1.00 96.62 87 GLY A N 1
ATOM 662 C CA . GLY A 1 87 ? 5.280 14.142 -6.622 1.00 96.62 87 GLY A CA 1
ATOM 663 C C . GLY A 1 87 ? 4.868 14.531 -5.199 1.00 96.62 87 GLY A C 1
ATOM 664 O O . GLY A 1 87 ? 5.668 14.490 -4.264 1.00 96.62 87 GLY A O 1
ATOM 665 N N . SER A 1 88 ? 3.595 14.888 -5.002 1.00 97.06 88 SER A N 1
ATOM 666 C CA . SER A 1 88 ? 3.093 15.381 -3.705 1.00 97.06 88 SER A CA 1
ATOM 667 C C . SER A 1 88 ? 3.259 14.391 -2.544 1.00 97.06 88 SER A C 1
ATOM 669 O O . SER A 1 88 ? 3.210 14.794 -1.385 1.00 97.06 88 SER A O 1
ATOM 671 N N . THR A 1 89 ? 3.427 13.101 -2.842 1.00 98.44 89 THR A N 1
ATOM 672 C CA . THR A 1 89 ? 3.617 12.018 -1.866 1.00 98.44 89 THR A CA 1
ATOM 673 C C . THR A 1 89 ? 5.061 11.516 -1.778 1.00 98.44 89 THR A C 1
ATOM 675 O O . THR A 1 89 ? 5.368 10.782 -0.838 1.00 98.44 89 THR A O 1
ATOM 678 N N . ASP A 1 90 ? 5.960 11.950 -2.674 1.00 98.38 90 ASP A N 1
ATOM 679 C CA . ASP A 1 90 ? 7.351 11.474 -2.739 1.00 98.38 90 ASP A CA 1
ATOM 680 C C . ASP A 1 90 ? 8.087 11.713 -1.416 1.00 98.38 90 ASP A C 1
ATOM 682 O O . ASP A 1 90 ? 8.798 10.836 -0.927 1.00 98.38 90 ASP A O 1
ATOM 686 N N . THR A 1 91 ? 7.888 12.883 -0.799 1.00 98.31 91 THR A N 1
ATOM 687 C CA . THR A 1 91 ? 8.501 13.219 0.495 1.00 98.31 91 THR A CA 1
ATOM 688 C C . THR A 1 91 ? 8.094 12.227 1.580 1.00 98.31 91 THR A C 1
ATOM 690 O O . THR A 1 91 ? 8.955 11.748 2.308 1.00 98.31 91 THR A O 1
ATOM 693 N N . SER A 1 92 ? 6.809 11.868 1.669 1.00 98.56 92 SER A N 1
ATOM 694 C CA . SER A 1 92 ? 6.334 10.898 2.662 1.00 98.56 92 SER A CA 1
ATOM 695 C C . SER A 1 92 ? 6.905 9.504 2.416 1.00 98.56 92 SER A C 1
ATOM 697 O O . SER A 1 92 ? 7.337 8.857 3.365 1.00 98.56 92 SER A O 1
ATOM 699 N N . VAL A 1 93 ? 6.958 9.054 1.156 1.00 98.69 93 VAL A N 1
ATOM 700 C CA . VAL A 1 93 ? 7.580 7.767 0.803 1.00 98.69 93 VAL A CA 1
ATOM 701 C C . VAL A 1 93 ? 9.059 7.760 1.187 1.00 98.69 93 VAL A C 1
ATOM 703 O O . VAL A 1 93 ? 9.520 6.809 1.809 1.00 98.69 93 VAL A O 1
ATOM 706 N N . ASN A 1 94 ? 9.791 8.836 0.890 1.00 98.62 94 ASN A N 1
ATOM 707 C CA . ASN A 1 94 ? 11.201 8.956 1.254 1.00 98.62 94 ASN A CA 1
ATOM 708 C C . ASN A 1 94 ? 11.414 8.941 2.769 1.00 98.62 94 ASN A C 1
ATOM 710 O O . ASN A 1 94 ? 12.298 8.231 3.241 1.00 98.62 94 ASN A O 1
ATOM 714 N N . THR A 1 95 ? 10.600 9.680 3.529 1.00 98.56 95 THR A N 1
ATOM 715 C CA . THR A 1 95 ? 10.662 9.687 4.996 1.00 98.56 95 THR A CA 1
ATOM 716 C C . THR A 1 95 ? 10.393 8.305 5.574 1.00 98.56 95 THR A C 1
ATOM 718 O O . THR A 1 95 ? 11.160 7.834 6.405 1.00 98.56 95 THR A O 1
ATOM 721 N N . TYR A 1 96 ? 9.336 7.625 5.133 1.00 98.75 96 TYR A N 1
ATOM 722 C CA . TYR A 1 96 ? 9.019 6.299 5.657 1.00 98.75 96 TYR A CA 1
ATOM 723 C C . TYR A 1 96 ? 10.037 5.240 5.226 1.00 98.75 96 TYR A C 1
ATOM 725 O O . TYR A 1 96 ? 10.346 4.347 6.009 1.00 98.75 96 TYR A O 1
ATOM 733 N N . GLY A 1 97 ? 10.608 5.353 4.024 1.00 98.06 97 GLY A N 1
ATOM 734 C CA . GLY A 1 97 ? 11.687 4.481 3.562 1.00 98.06 97 GLY A CA 1
ATOM 735 C C . GLY A 1 97 ? 12.986 4.641 4.360 1.00 98.06 97 GLY A C 1
ATOM 736 O O . GLY A 1 97 ? 13.679 3.652 4.586 1.00 98.06 97 GLY A O 1
ATOM 737 N N . SER A 1 98 ? 13.310 5.851 4.830 1.00 98.19 98 SER A N 1
ATOM 738 C CA . SER A 1 98 ? 14.532 6.107 5.608 1.00 98.19 98 SER A CA 1
ATOM 739 C C . SER A 1 98 ? 14.363 5.959 7.121 1.00 98.19 98 SER A C 1
ATOM 741 O O . SER A 1 98 ? 15.346 5.697 7.813 1.00 98.19 98 SER A O 1
ATOM 743 N N . ASP A 1 99 ? 13.143 6.116 7.637 1.00 98.44 99 ASP A N 1
ATOM 744 C CA . ASP A 1 99 ? 12.847 6.087 9.067 1.00 98.44 99 ASP A CA 1
ATOM 745 C C . ASP A 1 99 ? 11.677 5.133 9.389 1.00 98.44 99 ASP A C 1
ATOM 747 O O . ASP A 1 99 ? 10.500 5.528 9.369 1.00 98.44 99 ASP A O 1
ATOM 751 N N . PRO A 1 100 ? 11.990 3.874 9.756 1.00 97.94 100 PRO A N 1
ATOM 752 C CA . PRO A 1 100 ? 10.991 2.890 10.165 1.00 97.94 100 PRO A CA 1
ATOM 753 C C . PRO A 1 100 ? 10.171 3.327 11.387 1.00 97.94 100 PRO A C 1
ATOM 755 O O . PRO A 1 100 ? 9.014 2.929 11.527 1.00 97.94 100 PRO A O 1
ATOM 758 N N . SER A 1 101 ? 10.751 4.134 12.284 1.00 98.56 101 SER A N 1
ATOM 759 C CA . SER A 1 101 ? 10.082 4.563 13.516 1.00 98.56 101 SER A CA 1
ATOM 760 C C . SER A 1 101 ? 8.989 5.592 13.228 1.00 98.56 101 SER A C 1
ATOM 762 O O . SER A 1 101 ? 7.876 5.478 13.752 1.00 98.56 101 SER A O 1
ATOM 764 N N . THR A 1 102 ? 9.266 6.530 12.318 1.00 98.62 102 THR A N 1
ATOM 765 C CA . THR A 1 102 ? 8.284 7.508 11.839 1.00 98.62 102 THR A CA 1
ATOM 766 C C . THR A 1 102 ? 7.141 6.810 11.101 1.00 98.62 102 THR A C 1
ATOM 768 O O . THR A 1 102 ? 5.976 7.099 11.378 1.00 98.62 102 THR A O 1
ATOM 771 N N . PHE A 1 103 ? 7.439 5.823 10.243 1.00 98.69 103 PHE A N 1
ATOM 772 C CA . PHE A 1 103 ? 6.398 4.997 9.620 1.00 98.69 103 PHE A CA 1
ATOM 773 C C . PHE A 1 103 ? 5.508 4.305 10.659 1.00 98.69 103 PHE A C 1
ATOM 775 O O . PHE A 1 103 ? 4.285 4.429 10.592 1.00 98.69 103 PHE A O 1
ATOM 782 N N . ALA A 1 104 ? 6.099 3.602 11.627 1.00 98.69 104 ALA A N 1
ATOM 783 C CA . ALA A 1 104 ? 5.340 2.856 12.627 1.00 98.69 104 ALA A CA 1
ATOM 784 C C . ALA A 1 104 ? 4.421 3.767 13.462 1.00 98.69 104 ALA A C 1
ATOM 786 O O . ALA A 1 104 ? 3.253 3.435 13.684 1.00 98.69 104 ALA A O 1
ATOM 787 N N . SER A 1 105 ? 4.926 4.932 13.882 1.00 98.69 105 SER A N 1
ATOM 788 C CA . SER A 1 105 ? 4.157 5.933 14.631 1.00 98.69 105 SER A CA 1
ATOM 789 C C . SER A 1 105 ? 2.968 6.466 13.821 1.00 98.69 105 SER A C 1
ATOM 791 O O . SER A 1 105 ? 1.822 6.448 14.283 1.00 98.69 105 SER A O 1
ATOM 793 N N . ASP A 1 106 ? 3.207 6.882 12.577 1.00 98.75 106 ASP A N 1
ATOM 794 C CA . ASP A 1 106 ? 2.163 7.437 11.715 1.00 98.75 106 ASP A CA 1
ATOM 795 C C . ASP A 1 106 ? 1.136 6.387 11.292 1.00 98.75 106 ASP A C 1
ATOM 797 O O . ASP A 1 106 ? -0.060 6.687 11.221 1.00 98.75 106 ASP A O 1
ATOM 801 N N . PHE A 1 107 ? 1.571 5.147 11.056 1.00 98.81 107 PHE A N 1
ATOM 802 C CA . PHE A 1 107 ? 0.677 4.031 10.771 1.00 98.81 107 PHE A CA 1
ATOM 803 C C . PHE A 1 107 ? -0.280 3.782 11.939 1.00 98.81 107 PHE A C 1
ATOM 805 O O . PHE A 1 107 ? -1.492 3.696 11.732 1.00 98.81 107 PHE A O 1
ATOM 812 N N . ALA A 1 108 ? 0.233 3.739 13.174 1.00 98.75 108 ALA A N 1
ATOM 813 C CA . ALA A 1 108 ? -0.586 3.561 14.371 1.00 98.75 108 ALA A CA 1
ATOM 814 C C . ALA A 1 108 ? -1.616 4.694 14.534 1.00 98.75 108 ALA A C 1
ATOM 816 O O . ALA A 1 108 ? -2.805 4.434 14.745 1.00 98.75 108 ALA A O 1
ATOM 817 N N . ASN A 1 109 ? -1.191 5.948 14.352 1.00 98.69 109 ASN A N 1
ATOM 818 C CA . ASN A 1 109 ? -2.085 7.107 14.401 1.00 98.69 109 ASN A CA 1
ATOM 819 C C . ASN A 1 109 ? -3.154 7.065 13.298 1.00 98.69 109 ASN A C 1
ATOM 821 O O . ASN A 1 109 ? -4.323 7.385 13.536 1.00 98.69 109 ASN A O 1
ATOM 825 N N . ALA A 1 110 ? -2.782 6.646 12.087 1.00 98.62 110 ALA A N 1
ATOM 826 C CA . ALA A 1 110 ? -3.714 6.520 10.975 1.00 98.62 110 ALA A CA 1
ATOM 827 C C . ALA A 1 110 ? -4.743 5.404 11.209 1.00 98.62 110 ALA A C 1
ATOM 829 O O . ALA A 1 110 ? -5.925 5.606 10.924 1.00 98.62 110 ALA A O 1
ATOM 830 N N . MET A 1 111 ? -4.328 4.272 11.785 1.00 98.62 111 MET A N 1
ATOM 831 C CA . MET A 1 111 ? -5.226 3.183 12.179 1.00 98.62 111 MET A CA 1
ATOM 832 C C . MET A 1 111 ? -6.215 3.623 13.265 1.00 98.62 111 MET A C 1
ATOM 834 O O . MET A 1 111 ? -7.407 3.350 13.135 1.00 98.62 111 MET A O 1
ATOM 838 N N . LEU A 1 112 ? -5.763 4.377 14.275 1.00 98.50 112 LEU A N 1
ATOM 839 C CA . LEU A 1 112 ? -6.643 4.958 15.298 1.00 98.50 112 LEU A CA 1
ATOM 840 C C . LEU A 1 112 ? -7.651 5.948 14.695 1.00 98.50 112 LEU A C 1
ATOM 842 O O . LEU A 1 112 ? -8.824 5.981 15.063 1.00 98.50 112 LEU A O 1
ATOM 846 N N . LYS A 1 113 ? -7.217 6.773 13.740 1.00 98.44 113 LYS A N 1
ATOM 847 C CA . LYS A 1 113 ? -8.127 7.687 13.041 1.00 98.44 113 LYS A CA 1
ATOM 848 C C . LYS A 1 113 ? -9.157 6.922 12.205 1.00 98.44 113 LYS A C 1
ATOM 850 O O . LYS A 1 113 ? -10.327 7.296 12.208 1.00 98.44 113 LYS A O 1
ATOM 855 N N . MET A 1 114 ? -8.740 5.855 11.524 1.00 98.25 114 MET A N 1
ATOM 856 C CA . MET A 1 114 ? -9.620 5.002 10.723 1.00 98.25 114 MET A CA 1
ATOM 857 C C . MET A 1 114 ? -10.632 4.238 11.587 1.00 98.25 114 MET A C 1
ATOM 859 O O . MET A 1 114 ? -11.792 4.127 11.200 1.00 98.25 114 MET A O 1
ATOM 863 N N . SER A 1 115 ? -10.239 3.764 12.774 1.00 97.38 115 SER A N 1
ATOM 864 C CA . SER A 1 115 ? -11.146 3.053 13.688 1.00 97.38 115 SER A CA 1
ATOM 865 C C . SER A 1 115 ? -12.256 3.941 14.255 1.00 97.38 115 SER A C 1
ATOM 867 O O . SER A 1 115 ? -13.270 3.432 14.722 1.00 97.38 115 SER A O 1
ATOM 869 N N . ASN A 1 116 ? -12.082 5.263 14.206 1.00 97.94 116 ASN A N 1
ATOM 870 C CA . ASN A 1 116 ? -13.065 6.243 14.667 1.00 97.94 116 ASN A CA 1
ATOM 871 C C . ASN A 1 116 ? -14.061 6.675 13.573 1.00 97.94 116 ASN A C 1
ATOM 873 O O . ASN A 1 116 ? -14.850 7.597 13.789 1.00 97.94 116 ASN A O 1
ATOM 877 N N . LEU A 1 117 ? -14.049 6.033 12.400 1.00 97.94 117 LEU A N 1
ATOM 878 C CA . LEU A 1 117 ? -15.015 6.307 11.338 1.00 97.94 117 LEU A CA 1
ATOM 879 C C . LEU A 1 117 ? -16.391 5.729 11.697 1.00 97.94 117 LEU A C 1
ATOM 881 O O . LEU A 1 117 ? -16.627 4.530 11.579 1.00 97.94 117 LEU A O 1
ATOM 885 N N . SER A 1 118 ? -17.302 6.613 12.112 1.00 97.75 118 SER A N 1
ATOM 886 C CA . SER A 1 118 ? -18.733 6.336 12.313 1.00 97.75 118 SER A CA 1
ATOM 887 C C . SER A 1 118 ? -19.055 5.087 13.160 1.00 97.75 118 SER A C 1
ATOM 889 O O . SER A 1 118 ? -19.871 4.264 12.735 1.00 97.75 118 SER A O 1
ATOM 891 N N . PRO A 1 119 ? -18.460 4.919 14.359 1.00 97.88 119 PRO A N 1
ATOM 892 C CA . PRO A 1 119 ? -18.767 3.774 15.206 1.00 97.88 119 PRO A CA 1
ATOM 893 C C . PRO A 1 119 ? -20.213 3.829 15.718 1.00 97.88 119 PRO A C 1
ATOM 895 O O . PRO A 1 119 ? -20.731 4.895 16.061 1.00 97.88 119 PRO A O 1
ATOM 898 N N . LEU A 1 120 ? -20.846 2.660 15.836 1.00 98.19 120 LEU A N 1
ATOM 899 C CA . LEU A 1 120 ? -22.081 2.511 16.603 1.00 98.19 120 LEU A CA 1
ATOM 900 C C . LEU A 1 120 ? -21.731 2.504 18.097 1.00 98.19 120 LEU A C 1
ATOM 902 O O . LEU A 1 120 ? -20.894 1.716 18.537 1.00 98.19 120 LEU A O 1
ATOM 906 N N . THR A 1 121 ? -22.334 3.410 18.866 1.00 97.75 121 THR A N 1
ATOM 907 C CA . THR A 1 121 ? -22.038 3.611 20.294 1.00 97.75 121 THR A CA 1
ATOM 908 C C . THR A 1 121 ? -23.312 3.675 21.136 1.00 97.75 121 THR A C 1
ATOM 910 O O . THR A 1 121 ? -24.415 3.891 20.623 1.00 97.75 121 THR A O 1
ATOM 913 N N . GLY A 1 122 ? -23.164 3.497 22.452 1.00 96.62 122 GLY A N 1
ATOM 914 C CA . GLY A 1 122 ? -24.286 3.494 23.388 1.00 96.62 122 GLY A CA 1
ATOM 915 C C . GLY A 1 122 ? -25.216 2.310 23.135 1.00 96.62 122 GLY A C 1
ATOM 916 O O . GLY A 1 122 ? -24.775 1.166 23.121 1.00 96.62 122 GLY A O 1
ATOM 917 N N . SER A 1 123 ? -26.499 2.592 22.928 1.00 97.25 123 SER A N 1
ATOM 918 C CA . SER A 1 123 ? -27.523 1.594 22.599 1.00 97.25 123 SER A CA 1
ATOM 919 C C . SER A 1 123 ? -27.718 1.381 21.092 1.00 97.25 123 SER A C 1
ATOM 921 O O . SER A 1 123 ? -28.632 0.660 20.700 1.00 97.25 123 SER A O 1
ATOM 923 N N . ASN A 1 124 ? -26.906 2.013 20.236 1.00 97.75 124 ASN A N 1
ATOM 924 C CA . ASN A 1 124 ? -26.984 1.813 18.790 1.00 97.75 124 ASN A CA 1
ATOM 925 C C . ASN A 1 124 ? -26.248 0.525 18.391 1.00 97.75 124 ASN A C 1
ATOM 927 O O . ASN A 1 124 ? -25.066 0.371 18.691 1.00 97.75 124 ASN A O 1
ATOM 931 N N . GLY A 1 125 ? -26.925 -0.362 17.658 1.00 96.75 125 GLY A N 1
ATOM 932 C CA . GLY A 1 125 ? -26.373 -1.648 17.219 1.00 96.75 125 GLY A CA 1
ATOM 933 C C . GLY A 1 125 ? -26.584 -2.776 18.232 1.00 96.75 125 GLY A C 1
ATOM 934 O O . GLY A 1 125 ? -27.512 -2.741 19.033 1.00 96.75 125 GLY A O 1
ATOM 935 N N . GLU A 1 126 ? -25.732 -3.800 18.168 1.00 97.44 126 GLU A N 1
ATOM 936 C CA . GLU A 1 126 ? -25.780 -4.968 19.051 1.00 97.44 126 GLU A CA 1
ATOM 937 C C . GLU A 1 126 ? -24.393 -5.600 19.226 1.00 97.44 126 GLU A C 1
ATOM 939 O O . GLU A 1 126 ? -23.516 -5.457 18.369 1.00 97.44 126 GLU A O 1
ATOM 944 N N . ILE A 1 127 ? -24.210 -6.361 20.307 1.00 97.62 127 ILE A N 1
ATOM 945 C CA . ILE A 1 127 ? -23.063 -7.260 20.448 1.00 97.62 127 ILE A CA 1
ATOM 946 C C . ILE A 1 127 ? -23.434 -8.595 19.804 1.00 97.62 127 ILE A C 1
ATOM 948 O O . ILE A 1 127 ? -24.245 -9.356 20.335 1.00 97.62 127 ILE A O 1
ATOM 952 N N . ARG A 1 128 ? -22.864 -8.876 18.631 1.00 97.81 128 ARG A N 1
ATOM 953 C CA . ARG A 1 128 ? -23.132 -10.124 17.909 1.00 97.81 128 ARG A CA 1
ATOM 954 C C . ARG A 1 128 ? -22.547 -11.319 18.650 1.00 97.81 128 ARG A C 1
ATOM 956 O O . ARG A 1 128 ? -21.366 -11.334 18.982 1.00 97.81 128 ARG A O 1
ATOM 963 N N . THR A 1 129 ? -23.359 -12.356 18.817 1.00 98.06 129 THR A N 1
ATOM 964 C CA . THR A 1 129 ? -22.896 -13.673 19.289 1.00 98.06 129 THR A CA 1
ATOM 965 C C . THR A 1 129 ? -22.250 -14.486 18.167 1.00 98.06 129 THR A C 1
ATOM 967 O O . THR A 1 129 ? -21.430 -15.368 18.412 1.00 98.06 129 THR A O 1
ATOM 970 N N . ASN A 1 130 ? -22.599 -14.165 16.920 1.00 97.88 130 ASN A N 1
ATOM 971 C CA . ASN A 1 130 ? -22.008 -14.725 15.718 1.00 97.88 130 ASN A CA 1
ATOM 972 C C . ASN A 1 130 ? -21.847 -13.619 14.667 1.00 97.88 130 ASN A C 1
ATOM 974 O O . ASN A 1 130 ? -22.831 -13.038 14.224 1.00 97.88 130 ASN A O 1
ATOM 978 N N . CYS A 1 131 ? -20.616 -13.341 14.230 1.00 97.56 131 CYS A N 1
ATOM 979 C CA . CYS A 1 131 ? -20.329 -12.247 13.298 1.00 97.56 131 CYS A CA 1
ATOM 980 C C . CYS A 1 131 ? -21.012 -12.386 11.925 1.00 97.56 131 CYS A C 1
ATOM 982 O O . CYS A 1 131 ? -21.147 -11.377 11.230 1.00 97.56 131 CYS A O 1
ATOM 984 N N . THR A 1 132 ? -21.431 -13.596 11.532 1.00 97.75 132 THR A N 1
ATOM 985 C CA . THR A 1 132 ? -22.000 -13.880 10.202 1.00 97.75 132 THR A CA 1
ATOM 986 C C . THR A 1 132 ? -23.507 -13.653 10.102 1.00 97.75 132 THR A C 1
ATOM 988 O O . THR A 1 132 ? -24.054 -13.738 9.003 1.00 97.75 132 THR A O 1
ATOM 991 N N . LYS A 1 133 ? -24.190 -13.355 11.213 1.00 97.06 133 LYS A N 1
ATOM 992 C CA . LYS A 1 133 ? -25.636 -13.107 11.241 1.00 97.06 133 LYS A CA 1
ATOM 993 C C . LYS A 1 133 ? -26.014 -12.057 12.287 1.00 97.06 133 LYS A C 1
ATOM 995 O O . LYS A 1 133 ? -25.247 -11.787 13.205 1.00 97.06 133 LYS A O 1
ATOM 1000 N N . ILE A 1 134 ? -27.193 -11.466 12.118 1.00 96.75 134 ILE A N 1
ATOM 1001 C CA . ILE A 1 134 ? -27.846 -10.661 13.161 1.00 96.75 134 ILE A CA 1
ATOM 1002 C C . ILE A 1 134 ? -28.343 -11.627 14.245 1.00 96.75 134 ILE A C 1
ATOM 1004 O O . ILE A 1 134 ? -28.640 -12.788 13.927 1.00 96.75 134 ILE A O 1
ATOM 1008 N N . ASN A 1 135 ? -28.344 -11.184 15.504 1.00 95.12 135 ASN A N 1
ATOM 1009 C CA . ASN A 1 135 ? -28.853 -12.008 16.604 1.00 95.12 135 ASN A CA 1
ATOM 1010 C C . ASN A 1 135 ? -30.351 -12.315 16.464 1.00 95.12 135 ASN A C 1
ATOM 1012 O O . ASN A 1 135 ? -31.104 -11.474 15.923 1.00 95.12 135 ASN A O 1
#

Secondary structure (DSSP, 8-state):
-HHHHGGGGSSEEEHHHHHHHHHH-SSS-HHHHHHHHTTS-SSS-TT-EEESSSSSTTS-SSHHHHHHHTT--SSHHHHTT--SSS-TTHHHHHHHHH-HHHHHHHHHHHHHHHHTSS---TTSS---SSTTS--

Sequence (135 aa):
MVALSGAHTIGQARCTSFRGRIYNDTNINATFAQSLRANCRQSGDDNNLAPLDETTPRSFDNNYYAILQGKNGLLHSDQELFTGNGGSTDTSVNTYGSDPSTFASDFANAMLKMSNLSPLTGSNGEIRTNCTKIN

Nearest PDB structures (foldseek):
  1sch-assembly2_A  TM=9.907E-01  e=2.270E-14  Arachis hypogaea
  1qo4-assembly1_A  TM=9.750E-01  e=2.432E-11  Arabidopsis thaliana
  4cuo-assembly1_A-2  TM=9.753E-01  e=2.904E-11  Ficus benghalensis
  3atj-assembly1_A  TM=9.616E-01  e=7.479E-11  Armoracia rusticana
  4a5g-assembly2_B  TM=9.637E-01  e=1.433E-10  Raphanus sativus

pLDDT: mean 97.91, std 1.19, range [89.69, 98.81]

Radius of gyration: 17.92 Å; Cα contacts (8 Å, |Δi|>4): 172; chains: 1; bounding box: 43×33×44 Å

Organism: NCBI:txid186058

Mean predicted aligned error: 2.76 Å